Protein AF-A0A2V5SSE3-F1 (afdb_monomer)

Foldseek 3Di:
DVVVVVVVVVVVVVVVVVVVVVVVVVCCVVPVVVVVVVVVVVVVVVVVVVVVVVVVVVVVVVVVVVVCVVPWAAFPPPRATWDWDAACDDPRHRAIWTAGPPPPVDGGIGHD

pLDDT: mean 80.18, std 11.7, range [52.03, 93.06]

Nearest PDB structures (foldseek):
  7jl5-assembly1_A  TM=7.898E-01  e=6.459E-01  Homo sapiens
  6ogk-assembly1_A  TM=5.068E-01  e=4.527E+00  Homo sapiens

Sequence (112 aa):
MAIAQIDQFTQALTGTMVQVIVVCAILVAVVGLPLYWFRLKVEQALICAIRSARARRQTGKSAASANESVATPHCPDCSALMVKRVARHGSGAGSTFWGCSNYPKCRGTRSI

Secondary structure (DSSP, 8-state):
-HHHHHHHHHHHHHHHHHHHHHHHHHHIIIIIHHHHHHHHHHHHHHHHHHHHHHHHHHHHHHHHHHTTTTTPPBPTTT-PBEEEEE--SSTTTT-EEEEETTTTT---EEE-

Solvent-accessible surface area (backbone atoms only — not comparable to full-atom values): 6370 Å² total; per-residue (Å²): 118,72,68,63,59,52,52,56,50,51,53,56,52,50,51,54,51,50,51,52,51,50,50,52,51,47,49,42,58,69,49,45,48,54,53,51,52,51,54,55,53,54,55,53,52,51,54,52,51,53,52,54,53,50,54,53,49,50,54,56,54,45,56,64,55,58,73,49,60,86,80,49,58,60,26,90,83,75,62,44,57,36,41,84,39,65,37,84,64,71,100,53,47,75,40,62,27,32,33,32,66,58,54,87,85,38,82,45,68,43,84,109

Mean predicted aligned error: 15.56 Å

Radius of gyration: 36.4 Å; Cα contacts (8 Å, |Δi|>4): 78; chains: 1; bounding box: 77×24×91 Å

Structure (mmCIF, N/CA/C/O backbone):
data_AF-A0A2V5SSE3-F1
#
_entry.id   AF-A0A2V5SSE3-F1
#
loop_
_atom_site.group_PDB
_atom_site.id
_atom_site.type_symbol
_atom_site.label_atom_id
_atom_site.label_alt_id
_atom_site.label_comp_id
_atom_site.label_asym_id
_atom_site.label_entity_id
_atom_site.label_seq_id
_atom_site.pdbx_PDB_ins_code
_atom_site.Cartn_x
_atom_site.Cartn_y
_atom_site.Cartn_z
_atom_site.occupancy
_atom_site.B_iso_or_equiv
_atom_site.auth_seq_id
_atom_site.auth_comp_id
_atom_site.auth_asym_id
_atom_site.auth_atom_id
_atom_site.pdbx_PDB_model_num
ATOM 1 N N . MET A 1 1 ? -38.185 -2.720 60.749 1.00 61.19 1 MET A N 1
ATOM 2 C CA . MET A 1 1 ? -38.611 -1.524 59.983 1.00 61.19 1 MET A CA 1
ATOM 3 C C . MET A 1 1 ? -37.459 -0.873 59.213 1.00 61.19 1 MET A C 1
ATOM 5 O O 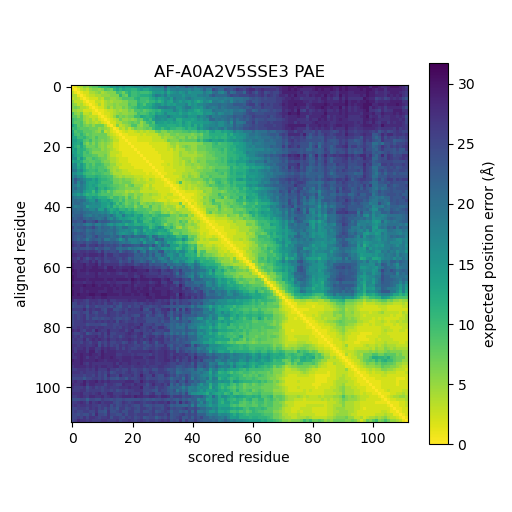. MET A 1 1 ? -37.650 -0.604 58.041 1.00 61.19 1 MET A O 1
ATOM 9 N N . ALA A 1 2 ? -36.256 -0.704 59.784 1.00 67.31 2 ALA A N 1
ATOM 10 C CA . ALA A 1 2 ? -35.114 -0.100 59.071 1.00 67.31 2 ALA A CA 1
ATOM 11 C C . ALA A 1 2 ? -34.637 -0.871 57.815 1.00 67.31 2 ALA A C 1
ATOM 13 O O . ALA A 1 2 ? -34.217 -0.263 56.838 1.00 67.31 2 ALA A O 1
ATOM 14 N N . ILE A 1 3 ? -34.749 -2.204 57.816 1.00 67.62 3 ILE A N 1
ATOM 15 C CA . ILE A 1 3 ? -34.242 -3.074 56.737 1.00 67.62 3 ILE A CA 1
ATOM 16 C C . ILE A 1 3 ? -35.056 -2.917 55.436 1.00 67.62 3 ILE A C 1
ATOM 18 O O . ILE A 1 3 ? -34.492 -2.924 54.350 1.00 67.62 3 ILE A O 1
ATOM 22 N N . ALA A 1 4 ? -36.370 -2.687 55.545 1.00 68.31 4 ALA A N 1
ATOM 23 C CA . ALA A 1 4 ? -37.248 -2.462 54.391 1.00 68.31 4 ALA A CA 1
ATOM 24 C C . ALA A 1 4 ? -37.010 -1.092 53.729 1.00 68.31 4 ALA A C 1
ATOM 26 O O . ALA A 1 4 ? -37.157 -0.941 52.521 1.00 68.31 4 ALA A O 1
ATOM 27 N N . GLN A 1 5 ? -36.597 -0.095 54.518 1.00 66.31 5 GLN A N 1
ATOM 28 C CA . GLN A 1 5 ? -36.315 1.249 54.016 1.00 66.31 5 GLN A CA 1
ATOM 29 C C . GLN A 1 5 ? -35.007 1.302 53.210 1.00 66.31 5 GLN A C 1
ATOM 31 O O . GLN A 1 5 ? -34.900 2.088 52.273 1.00 66.31 5 GLN A O 1
ATOM 36 N N . ILE A 1 6 ? -34.035 0.446 53.546 1.00 68.81 6 ILE A N 1
ATOM 37 C CA . ILE A 1 6 ? -32.777 0.298 52.801 1.00 68.81 6 ILE A CA 1
ATOM 38 C C . ILE A 1 6 ? -33.037 -0.396 51.458 1.00 68.81 6 ILE A C 1
ATOM 40 O O . ILE A 1 6 ? -32.583 0.110 50.436 1.00 68.81 6 ILE A O 1
ATOM 44 N N . ASP A 1 7 ? -33.826 -1.480 51.451 1.00 65.62 7 ASP A N 1
ATOM 45 C CA . ASP A 1 7 ? -34.140 -2.257 50.241 1.00 65.62 7 ASP A CA 1
ATOM 46 C C . ASP A 1 7 ? -34.837 -1.407 49.160 1.00 65.62 7 ASP A C 1
ATOM 48 O O . ASP A 1 7 ? -34.439 -1.408 47.991 1.00 65.62 7 ASP A O 1
ATOM 52 N N . GLN A 1 8 ? -35.796 -0.570 49.573 1.00 70.88 8 GLN A N 1
ATOM 53 C CA . GLN A 1 8 ? -36.521 0.338 48.680 1.00 70.88 8 GLN A CA 1
ATOM 54 C C . GLN A 1 8 ? -35.629 1.451 48.101 1.00 70.88 8 GLN A C 1
ATOM 56 O O . GLN A 1 8 ? -35.812 1.870 46.955 1.00 70.88 8 GLN A O 1
ATOM 61 N N . PHE A 1 9 ? -34.620 1.899 48.853 1.00 64.38 9 PHE A N 1
ATOM 62 C CA . PHE A 1 9 ? -33.634 2.870 48.374 1.00 64.38 9 PHE A CA 1
ATOM 63 C C . PHE A 1 9 ? -32.667 2.236 47.361 1.00 64.38 9 PHE A C 1
ATOM 65 O O . PHE A 1 9 ? -32.361 2.839 46.330 1.00 64.38 9 PHE A O 1
ATOM 72 N N . THR A 1 10 ? -32.238 0.991 47.596 1.00 64.19 10 THR A N 1
ATOM 73 C CA . THR A 1 10 ? -31.416 0.227 46.645 1.00 64.19 10 THR A CA 1
ATOM 74 C C . THR A 1 10 ? -32.158 -0.106 45.354 1.00 64.19 10 THR A C 1
ATOM 76 O O . THR A 1 10 ? -31.559 -0.003 44.286 1.00 64.19 10 THR A O 1
ATOM 79 N N . GLN A 1 11 ? -33.451 -0.435 45.397 1.00 64.50 11 GLN A N 1
ATOM 80 C CA . GLN A 1 11 ? -34.254 -0.686 44.190 1.00 64.50 11 GLN A CA 1
ATOM 81 C C . GLN A 1 11 ? -34.445 0.581 43.334 1.00 64.50 11 GLN A C 1
ATOM 83 O O . GLN A 1 11 ? -34.368 0.518 42.108 1.00 64.50 11 GLN A O 1
ATOM 88 N N . ALA A 1 12 ? -34.603 1.754 43.957 1.00 68.75 12 ALA A N 1
ATOM 89 C CA . ALA A 1 12 ? -34.699 3.031 43.241 1.00 68.75 12 ALA A CA 1
ATOM 90 C C . ALA A 1 12 ? -33.360 3.466 42.602 1.00 68.75 12 ALA A C 1
ATOM 92 O O . ALA A 1 12 ? -33.321 3.931 41.458 1.00 68.75 12 ALA A O 1
ATOM 93 N N . LEU A 1 13 ? -32.245 3.274 43.317 1.00 65.94 13 LEU A N 1
ATOM 94 C CA . LEU A 1 13 ? -30.896 3.564 42.814 1.00 65.94 13 LEU A CA 1
ATOM 95 C C . LEU A 1 13 ? -30.479 2.595 41.699 1.00 65.94 13 LEU A C 1
ATOM 97 O O . LEU A 1 13 ? -29.933 3.017 40.684 1.00 65.94 13 LEU A O 1
ATOM 101 N N . THR A 1 14 ? -30.769 1.301 41.846 1.00 73.06 14 THR A N 1
ATOM 102 C CA . THR A 1 14 ? -30.458 0.302 40.811 1.00 73.06 14 THR A CA 1
ATOM 103 C C . THR A 1 14 ? -31.326 0.477 39.569 1.00 73.06 14 THR A C 1
ATOM 105 O O . THR A 1 14 ? -30.804 0.343 38.468 1.00 73.06 14 THR A O 1
ATOM 108 N N . GLY A 1 15 ? -32.597 0.870 39.698 1.00 78.56 15 GLY A N 1
ATOM 109 C CA . GLY A 1 15 ? -33.471 1.135 38.549 1.00 78.56 15 GLY A CA 1
ATOM 110 C C . GLY A 1 15 ? -32.951 2.244 37.628 1.00 78.56 15 GLY A C 1
ATOM 111 O O . GLY A 1 15 ? -32.842 2.049 36.417 1.00 78.56 15 GLY A O 1
ATOM 112 N N . THR A 1 16 ? -32.554 3.384 38.198 1.00 80.44 16 THR A N 1
ATOM 113 C CA . THR A 1 16 ? -32.012 4.516 37.423 1.00 80.44 16 THR A CA 1
ATOM 114 C C . THR A 1 16 ? -30.642 4.200 36.824 1.00 80.44 16 THR A C 1
ATOM 116 O O . THR A 1 16 ? -30.400 4.490 35.652 1.00 80.44 16 THR A O 1
ATOM 119 N N . MET A 1 17 ? -29.768 3.528 37.578 1.00 85.69 17 MET A N 1
ATOM 120 C CA . MET A 1 17 ? -28.452 3.103 37.089 1.00 85.69 17 MET A CA 1
ATOM 121 C C . MET A 1 17 ? -28.568 2.082 35.953 1.00 85.69 17 MET A C 1
ATOM 123 O O . MET A 1 17 ? -27.874 2.204 34.945 1.00 85.69 17 MET A O 1
ATOM 127 N N . VAL A 1 18 ? -29.485 1.116 36.062 1.00 86.94 18 VAL A N 1
ATOM 128 C CA . VAL A 1 18 ? -29.756 0.140 34.998 1.00 86.94 18 VAL A CA 1
ATOM 129 C C . VAL A 1 18 ? -30.297 0.840 33.754 1.00 86.94 18 VAL A C 1
ATOM 131 O O . VAL A 1 18 ? -29.822 0.559 32.656 1.00 86.94 18 VAL A O 1
ATOM 134 N N . GLN A 1 19 ? -31.214 1.801 33.896 1.00 85.50 19 GLN A N 1
ATOM 135 C CA . GLN A 1 19 ? -31.708 2.575 32.753 1.00 85.50 19 GLN A CA 1
ATOM 136 C C . GLN A 1 19 ? -30.596 3.370 32.060 1.00 85.50 19 GLN A C 1
ATOM 138 O O . GLN A 1 19 ? -30.505 3.332 30.836 1.00 85.50 19 GLN A O 1
ATOM 143 N N . VAL A 1 20 ? -29.715 4.038 32.809 1.00 89.88 20 VAL A N 1
ATOM 144 C CA . VAL A 1 20 ? -28.582 4.784 32.233 1.00 89.88 20 VAL A CA 1
ATOM 145 C C . VAL A 1 20 ? -27.617 3.848 31.502 1.00 89.88 20 VAL A C 1
ATOM 147 O O . VAL A 1 20 ? -27.200 4.154 30.387 1.00 89.88 20 VAL A O 1
ATOM 150 N N . ILE A 1 21 ? -27.300 2.685 32.079 1.00 89.56 21 ILE A N 1
ATOM 151 C CA . ILE A 1 21 ? -26.427 1.685 31.444 1.00 89.56 21 ILE A CA 1
ATOM 152 C C . ILE A 1 21 ? -27.060 1.153 30.156 1.00 89.56 21 ILE A C 1
ATOM 154 O O . ILE A 1 21 ? -26.381 1.073 29.134 1.00 89.56 21 ILE A O 1
ATOM 158 N N . VAL A 1 22 ? -28.356 0.829 30.178 1.00 92.06 22 VAL A N 1
ATOM 159 C CA . VAL A 1 22 ? -29.087 0.334 29.004 1.00 92.06 22 VAL A CA 1
ATOM 160 C C . VAL A 1 22 ? -29.143 1.400 27.910 1.00 92.06 22 VAL A C 1
ATOM 162 O O . VAL A 1 22 ? -28.852 1.095 26.757 1.00 92.06 22 VAL A O 1
ATOM 165 N N . VAL A 1 23 ? -29.432 2.659 28.249 1.00 92.88 23 VAL A N 1
ATOM 166 C CA . VAL A 1 23 ? -29.441 3.769 27.282 1.00 92.88 23 VAL A CA 1
ATOM 167 C C . VAL A 1 23 ? -28.047 3.998 26.698 1.00 92.88 23 VAL A C 1
ATOM 169 O O . VAL A 1 23 ? -27.913 4.090 25.480 1.00 92.88 23 VAL A O 1
ATOM 172 N N . CYS A 1 24 ? -26.996 4.015 27.519 1.00 89.62 24 CYS A N 1
ATOM 173 C CA . CYS A 1 24 ? -25.619 4.117 27.037 1.00 89.62 24 CYS A CA 1
ATOM 174 C C . CYS A 1 24 ? -25.238 2.938 26.130 1.00 89.62 24 CYS A C 1
ATOM 176 O O . CYS A 1 24 ? -24.650 3.154 25.072 1.00 89.62 24 CYS A O 1
ATOM 178 N N . ALA A 1 25 ? -25.606 1.706 26.487 1.00 91.31 25 ALA A N 1
ATOM 179 C CA . ALA A 1 25 ? -25.353 0.526 25.664 1.00 91.31 25 ALA A CA 1
ATOM 180 C C . ALA A 1 25 ? -26.085 0.605 24.315 1.00 91.31 25 ALA A C 1
ATOM 182 O O . ALA A 1 25 ? -25.488 0.313 23.280 1.00 91.31 25 ALA A O 1
ATOM 183 N N . ILE A 1 26 ? -27.340 1.069 24.306 1.00 92.81 26 ILE A N 1
ATOM 184 C CA . ILE A 1 26 ? -28.115 1.295 23.079 1.00 92.81 26 ILE A CA 1
ATOM 185 C C . ILE A 1 26 ? -27.469 2.394 22.231 1.00 92.81 26 ILE A C 1
ATOM 187 O O . ILE A 1 26 ? -27.307 2.209 21.030 1.00 92.81 26 ILE A O 1
ATOM 191 N N . LEU A 1 27 ? -27.037 3.510 22.823 1.00 91.62 27 LEU A N 1
ATOM 192 C CA . LEU A 1 27 ? -26.363 4.588 22.092 1.00 91.62 27 LEU A CA 1
ATOM 193 C C . LEU A 1 27 ? -25.037 4.119 21.479 1.00 91.62 27 LEU A C 1
ATOM 195 O O . LEU A 1 27 ? -24.757 4.401 20.314 1.00 91.62 27 LEU A O 1
ATOM 199 N N . VAL A 1 28 ? -24.241 3.343 22.215 1.00 91.44 28 VAL A N 1
ATOM 200 C CA . VAL A 1 28 ? -23.001 2.752 21.691 1.00 91.44 28 VAL A CA 1
ATOM 201 C C . VAL A 1 28 ? -23.306 1.739 20.584 1.00 91.44 28 VAL A C 1
ATOM 203 O O . VAL A 1 28 ? -22.609 1.725 19.572 1.00 91.44 28 VAL A O 1
ATOM 206 N N . ALA A 1 29 ? -24.366 0.939 20.714 1.00 90.38 29 ALA A N 1
ATOM 207 C CA . ALA A 1 29 ? -24.746 -0.049 19.709 1.00 90.38 29 ALA A CA 1
ATOM 208 C C . ALA A 1 29 ? -25.336 0.561 18.430 1.00 90.38 29 ALA A C 1
ATOM 210 O O . ALA A 1 29 ? -25.032 0.102 17.333 1.00 90.38 29 ALA A O 1
ATOM 211 N N . VAL A 1 30 ? -26.158 1.601 18.556 1.00 93.06 30 VAL A N 1
ATOM 212 C CA . VAL A 1 30 ? -26.883 2.219 17.435 1.00 93.06 30 VAL A CA 1
ATOM 213 C C . VAL A 1 30 ? -26.059 3.310 16.759 1.00 93.06 30 VAL A C 1
ATOM 215 O O . VAL A 1 30 ? -26.200 3.526 15.561 1.00 93.06 30 VAL A O 1
ATOM 218 N N . VAL A 1 31 ? -25.183 3.996 17.494 1.00 90.75 31 VAL A N 1
ATOM 219 C CA . VAL A 1 31 ? -24.380 5.103 16.954 1.00 90.75 31 VAL A CA 1
ATOM 220 C C . VAL A 1 31 ? -22.906 4.717 16.876 1.00 90.75 31 VAL A C 1
ATOM 222 O O . VAL A 1 31 ? -22.279 4.872 15.829 1.00 90.75 31 VAL A O 1
ATOM 225 N N . GLY A 1 32 ? -22.352 4.150 17.948 1.00 86.88 32 GLY A N 1
ATOM 226 C CA . GLY A 1 32 ? -20.935 3.785 18.029 1.00 86.88 32 GLY A CA 1
ATOM 227 C C . GLY A 1 32 ? -20.531 2.670 17.061 1.00 86.88 32 GLY A C 1
ATOM 228 O O . GLY A 1 32 ? -19.598 2.860 16.281 1.00 86.88 32 GLY A O 1
ATOM 229 N N . LEU A 1 33 ? -21.239 1.532 17.060 1.00 87.81 33 LEU A N 1
ATOM 230 C CA . LEU A 1 33 ? -20.932 0.418 16.153 1.00 87.81 33 LEU A CA 1
ATOM 231 C C . LEU A 1 33 ? -21.053 0.824 14.673 1.00 87.81 33 LEU A C 1
ATOM 233 O O . LEU A 1 33 ? -20.113 0.540 13.931 1.00 87.81 33 LEU A O 1
ATOM 237 N N . PRO A 1 34 ? -22.108 1.529 14.219 1.00 86.44 34 PRO A N 1
ATOM 238 C CA . PRO A 1 34 ? -22.202 1.972 12.828 1.00 86.44 34 PRO A CA 1
ATOM 239 C C . PRO A 1 34 ? -21.134 2.990 12.433 1.00 86.44 34 PRO A C 1
ATOM 241 O O . PRO A 1 34 ? -20.553 2.857 11.357 1.00 86.44 34 PRO A O 1
ATOM 244 N N . LEU A 1 35 ? -20.812 3.965 13.293 1.00 86.38 35 LEU A N 1
ATOM 245 C CA . LEU A 1 35 ? -19.737 4.927 13.019 1.00 86.38 35 LEU A CA 1
ATOM 246 C C . LEU A 1 35 ? -18.361 4.249 12.967 1.00 86.38 35 LEU A C 1
ATOM 248 O O . LEU A 1 35 ? -17.548 4.577 12.100 1.00 86.38 35 LEU A O 1
ATOM 252 N N . TYR A 1 36 ? -18.109 3.281 13.850 1.00 86.75 36 TYR A N 1
ATOM 253 C CA . TYR A 1 36 ? -16.879 2.492 13.849 1.00 86.75 36 TYR A CA 1
ATOM 254 C C . TYR A 1 36 ? -16.772 1.621 12.593 1.00 86.75 36 TYR A C 1
ATOM 256 O O . TYR A 1 36 ? -15.744 1.618 11.916 1.00 86.75 36 TYR A O 1
ATOM 264 N N . TRP A 1 37 ? -17.859 0.944 12.222 1.00 83.25 37 TRP A N 1
ATOM 265 C CA . TRP A 1 37 ? -17.919 0.125 11.015 1.00 83.25 37 TRP A CA 1
ATOM 266 C C . TRP A 1 37 ? -17.732 0.969 9.749 1.00 83.25 37 TRP A C 1
ATOM 268 O O . TRP A 1 37 ? -17.010 0.573 8.832 1.00 83.25 37 TRP A O 1
ATOM 278 N N . PHE A 1 38 ? -18.315 2.171 9.715 1.00 79.19 38 PHE A N 1
ATOM 279 C CA . PHE A 1 38 ? -18.142 3.124 8.623 1.00 79.19 38 PHE A CA 1
ATOM 280 C C . PHE A 1 38 ? -16.694 3.621 8.521 1.00 79.19 38 PHE A C 1
ATOM 282 O O . PHE A 1 38 ? -16.125 3.638 7.428 1.00 79.19 38 PHE A O 1
ATOM 289 N N . ARG A 1 39 ? -16.052 3.944 9.652 1.00 82.75 39 ARG A N 1
ATOM 290 C CA . ARG A 1 39 ? -14.618 4.274 9.706 1.00 82.75 39 ARG A CA 1
ATOM 291 C C . ARG A 1 39 ? -13.750 3.139 9.163 1.00 82.75 39 ARG A C 1
ATOM 293 O O . ARG A 1 39 ? -12.892 3.396 8.322 1.00 82.75 39 ARG A O 1
ATOM 300 N N . LEU A 1 40 ? -14.036 1.896 9.549 1.00 77.06 40 LEU A N 1
ATOM 301 C CA . LEU A 1 40 ? -13.310 0.715 9.074 1.00 77.06 40 LEU A CA 1
ATOM 302 C C . LEU A 1 40 ? -13.481 0.494 7.556 1.00 77.06 40 LEU A C 1
ATOM 304 O O . LEU A 1 40 ? -12.525 0.162 6.853 1.00 77.06 40 LEU A O 1
ATOM 308 N N . LYS A 1 41 ? -14.686 0.729 7.018 1.00 79.31 41 LYS A N 1
ATOM 309 C CA . LYS A 1 41 ? -14.984 0.624 5.577 1.00 79.31 41 LYS A CA 1
ATOM 310 C C . LYS A 1 41 ? -14.217 1.664 4.747 1.00 79.31 41 LYS A C 1
ATOM 312 O O . LYS A 1 41 ? -13.748 1.350 3.651 1.00 79.31 41 LYS A O 1
ATOM 317 N N . VAL A 1 42 ? -14.065 2.885 5.268 1.00 81.44 42 VAL A N 1
ATOM 318 C CA . VAL A 1 42 ? -13.308 3.972 4.619 1.00 81.44 42 VAL A CA 1
ATOM 319 C C . VAL A 1 42 ? -11.817 3.627 4.511 1.00 81.44 42 VAL A C 1
ATOM 321 O O . VAL A 1 42 ? -11.222 3.825 3.450 1.00 81.44 42 VAL A O 1
ATOM 324 N N . GLU A 1 43 ? -11.213 3.042 5.549 1.00 79.38 43 GLU A N 1
ATOM 325 C CA . GLU A 1 43 ? -9.808 2.603 5.501 1.00 79.38 43 GLU A CA 1
ATOM 326 C C . GLU A 1 43 ? -9.578 1.468 4.489 1.00 79.38 43 GLU A C 1
ATOM 328 O O . GLU A 1 43 ? -8.592 1.472 3.745 1.00 79.38 43 GLU A O 1
ATOM 333 N N . GLN A 1 44 ? -10.520 0.524 4.383 1.00 75.12 44 GLN A N 1
ATOM 334 C CA . GLN A 1 44 ? -10.448 -0.555 3.391 1.00 75.12 44 GLN A CA 1
ATOM 335 C C . GLN A 1 44 ? -10.480 -0.027 1.947 1.00 75.12 44 GLN A C 1
ATOM 337 O O . GLN A 1 44 ? -9.752 -0.535 1.087 1.00 75.12 44 GLN A O 1
ATOM 342 N N . ALA A 1 45 ? -11.262 1.024 1.673 1.00 78.38 45 ALA A N 1
ATOM 343 C CA . ALA A 1 45 ? -11.304 1.658 0.356 1.00 78.38 45 ALA A CA 1
ATOM 344 C C . ALA A 1 45 ? -9.945 2.273 -0.035 1.00 78.38 45 ALA A C 1
ATOM 346 O O . ALA A 1 45 ? -9.512 2.132 -1.183 1.00 78.38 45 ALA A O 1
ATOM 347 N N . LEU A 1 46 ? -9.226 2.874 0.922 1.00 80.38 46 LEU A N 1
ATOM 348 C CA . LEU A 1 46 ? -7.890 3.434 0.697 1.00 80.38 46 LEU A CA 1
ATOM 349 C C . LEU A 1 46 ? -6.871 2.344 0.320 1.00 80.38 46 LEU A C 1
ATOM 351 O O . LEU A 1 46 ? -6.085 2.526 -0.613 1.00 80.38 46 LEU A O 1
ATOM 355 N N . ILE A 1 47 ? -6.912 1.182 0.981 1.00 78.62 47 ILE A N 1
ATOM 356 C CA . ILE A 1 47 ? -6.022 0.051 0.670 1.00 78.62 47 ILE A CA 1
ATOM 357 C C . ILE A 1 47 ? -6.261 -0.458 -0.762 1.00 78.62 47 ILE A C 1
ATOM 359 O O . ILE A 1 47 ? -5.302 -0.688 -1.507 1.00 78.62 47 ILE A O 1
ATOM 363 N N . CYS A 1 48 ? -7.521 -0.594 -1.185 1.00 77.25 48 CYS A N 1
ATOM 364 C CA . CYS A 1 48 ? -7.869 -0.985 -2.556 1.00 77.25 48 CYS A CA 1
ATOM 365 C C . CYS A 1 48 ? -7.451 0.073 -3.595 1.00 77.25 48 CYS A C 1
ATOM 367 O O . CYS A 1 48 ? -6.927 -0.275 -4.661 1.00 77.25 48 CYS A O 1
ATOM 369 N N . ALA A 1 49 ? -7.600 1.362 -3.279 1.00 79.31 49 ALA A N 1
ATOM 370 C CA . ALA A 1 49 ? -7.155 2.457 -4.140 1.00 79.31 49 ALA A CA 1
ATOM 371 C C . ALA A 1 49 ? -5.625 2.457 -4.324 1.00 79.31 49 ALA A C 1
ATOM 373 O O . ALA A 1 49 ? -5.133 2.536 -5.449 1.00 79.31 49 ALA A O 1
ATOM 374 N N . ILE A 1 50 ? -4.855 2.269 -3.247 1.00 82.69 50 ILE A N 1
ATOM 375 C CA . ILE A 1 50 ? -3.386 2.206 -3.316 1.00 82.69 50 ILE A CA 1
ATOM 376 C C . ILE A 1 50 ? -2.920 0.969 -4.101 1.00 82.69 50 ILE A C 1
ATOM 378 O O . ILE A 1 50 ? -2.024 1.078 -4.945 1.00 82.69 50 ILE A O 1
ATOM 382 N N . ARG A 1 51 ? -3.519 -0.208 -3.865 1.00 84.94 51 ARG A N 1
ATOM 383 C CA . ARG A 1 51 ? -3.171 -1.447 -4.589 1.00 84.94 51 ARG A CA 1
ATOM 384 C C . ARG A 1 51 ? -3.472 -1.337 -6.085 1.00 84.94 51 ARG A C 1
ATOM 386 O O . ARG A 1 51 ? -2.610 -1.670 -6.896 1.00 84.94 51 ARG A O 1
ATOM 393 N N . SER A 1 52 ? -4.636 -0.802 -6.457 1.00 80.88 52 SER A N 1
ATOM 394 C CA . SER A 1 52 ? -5.006 -0.597 -7.867 1.00 80.88 52 SER A CA 1
ATOM 395 C C . SER A 1 52 ? -4.157 0.481 -8.556 1.00 80.88 52 SER A C 1
ATOM 397 O O . SER A 1 52 ? -3.814 0.340 -9.733 1.00 80.88 52 SER A O 1
ATOM 399 N N . ALA A 1 53 ? -3.740 1.526 -7.834 1.00 79.81 53 ALA A N 1
ATOM 400 C CA . ALA A 1 53 ? -2.795 2.519 -8.342 1.00 79.81 53 ALA A CA 1
ATOM 401 C C . ALA A 1 53 ? -1.392 1.925 -8.578 1.00 79.81 53 ALA A C 1
ATOM 403 O O . ALA A 1 53 ? -0.768 2.211 -9.602 1.00 79.81 53 ALA A O 1
ATOM 404 N N . ARG A 1 54 ? -0.892 1.062 -7.676 1.00 80.31 54 ARG A N 1
ATOM 405 C CA . ARG A 1 54 ? 0.389 0.352 -7.866 1.00 80.31 54 ARG A CA 1
ATOM 406 C C . ARG A 1 54 ? 0.338 -0.632 -9.034 1.00 80.31 54 ARG A C 1
ATOM 408 O O . ARG A 1 54 ? 1.267 -0.629 -9.837 1.00 80.31 54 ARG A O 1
ATOM 415 N N . ALA A 1 55 ? -0.743 -1.402 -9.169 1.00 72.06 55 ALA A N 1
ATOM 416 C CA . ALA A 1 55 ? -0.929 -2.328 -10.286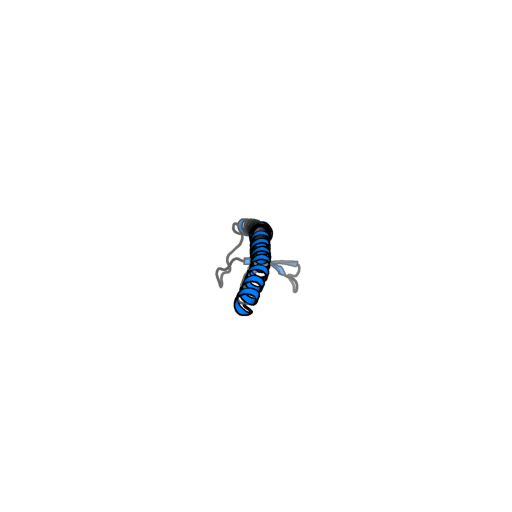 1.00 72.06 55 ALA A CA 1
ATOM 417 C C . ALA A 1 55 ? -0.880 -1.597 -11.641 1.00 72.06 55 ALA A C 1
ATOM 419 O O . ALA A 1 55 ? -0.118 -1.989 -12.522 1.00 72.06 55 ALA A O 1
ATOM 420 N N . ARG A 1 56 ? -1.581 -0.457 -11.768 1.00 71.06 56 ARG A N 1
ATOM 421 C CA . ARG A 1 56 ? -1.520 0.387 -12.978 1.00 71.06 56 ARG A CA 1
ATOM 422 C C . ARG A 1 56 ? -0.122 0.937 -13.273 1.00 71.06 56 ARG A C 1
ATOM 424 O O . ARG A 1 56 ? 0.278 1.014 -14.432 1.00 71.06 56 ARG A O 1
ATOM 431 N N . ARG A 1 57 ? 0.654 1.306 -12.248 1.00 68.81 57 ARG A N 1
ATOM 432 C CA . ARG A 1 57 ? 2.052 1.734 -12.447 1.00 68.81 57 ARG A CA 1
ATOM 433 C C . ARG A 1 57 ? 2.941 0.590 -12.928 1.00 68.81 57 ARG A C 1
ATOM 435 O O . ARG A 1 57 ? 3.813 0.818 -13.760 1.00 68.81 57 ARG A O 1
ATOM 442 N N . GLN A 1 58 ? 2.731 -0.624 -12.428 1.00 67.19 58 GLN A N 1
ATOM 443 C CA . GLN A 1 58 ? 3.513 -1.791 -12.840 1.00 67.19 58 GLN A CA 1
ATOM 444 C C . GLN A 1 58 ? 3.212 -2.212 -14.279 1.00 67.19 58 GLN A C 1
ATOM 446 O O . GLN A 1 58 ? 4.150 -2.516 -15.014 1.00 67.19 58 GLN A O 1
ATOM 451 N N . THR A 1 59 ? 1.954 -2.153 -14.722 1.00 60.25 59 THR A N 1
ATOM 452 C CA . THR A 1 59 ? 1.613 -2.408 -16.131 1.00 60.25 59 THR A CA 1
ATOM 453 C C . THR A 1 59 ? 2.188 -1.330 -17.054 1.00 60.25 59 THR A C 1
ATOM 455 O O . THR A 1 59 ? 2.732 -1.665 -18.101 1.00 60.25 59 THR A O 1
ATOM 458 N N . GLY A 1 60 ? 2.196 -0.056 -16.638 1.00 59.66 60 GLY A N 1
ATOM 459 C CA . GLY A 1 60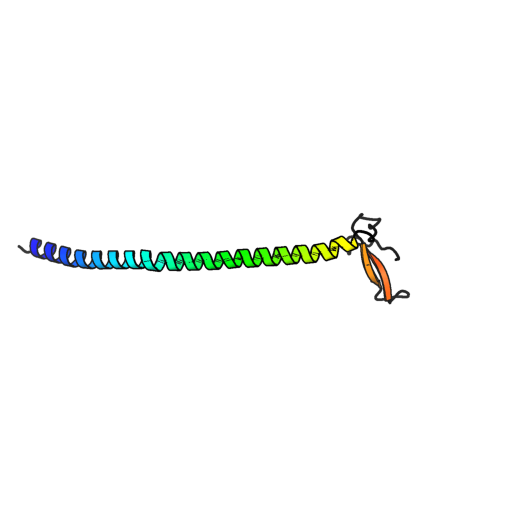 ? 2.853 1.027 -17.388 1.00 59.66 60 GLY A CA 1
ATOM 460 C C . GLY A 1 60 ? 4.383 0.897 -17.462 1.00 59.66 60 GLY A C 1
ATOM 461 O O . GLY A 1 60 ? 4.980 1.133 -18.509 1.00 59.66 60 GLY A O 1
ATOM 462 N N . LYS A 1 61 ? 5.033 0.456 -16.376 1.00 57.25 61 LYS A N 1
ATOM 463 C CA . LYS A 1 61 ? 6.482 0.186 -16.343 1.00 57.25 61 LYS A CA 1
ATOM 464 C C . LYS A 1 61 ? 6.856 -1.053 -17.167 1.00 57.25 61 LYS A C 1
ATOM 466 O O . LYS A 1 61 ? 7.905 -1.061 -17.805 1.00 57.25 61 LYS A O 1
ATOM 471 N N . SER A 1 62 ? 6.000 -2.074 -17.175 1.00 56.22 62 SER A N 1
ATOM 472 C CA . SER A 1 62 ? 6.239 -3.323 -17.910 1.00 56.22 62 SER A CA 1
ATOM 473 C C . SER A 1 62 ? 5.989 -3.171 -19.410 1.00 56.22 62 SER A C 1
ATOM 475 O O . SER A 1 62 ? 6.744 -3.733 -20.191 1.00 56.22 62 SER A O 1
ATOM 477 N N . ALA A 1 63 ? 5.020 -2.350 -19.834 1.00 54.97 63 ALA A N 1
ATOM 478 C CA . ALA A 1 63 ? 4.821 -2.032 -21.252 1.00 54.97 63 ALA A CA 1
ATOM 479 C C . ALA A 1 63 ? 6.024 -1.279 -21.856 1.00 54.97 63 ALA A C 1
ATOM 481 O O . ALA A 1 63 ? 6.425 -1.566 -22.981 1.00 54.97 63 ALA A O 1
ATOM 482 N N . ALA A 1 64 ? 6.661 -0.388 -21.085 1.00 53.22 64 ALA A N 1
ATOM 483 C CA . ALA A 1 64 ? 7.914 0.252 -21.493 1.00 53.22 64 ALA A CA 1
ATOM 484 C C . ALA A 1 64 ? 9.098 -0.736 -21.557 1.00 53.22 64 ALA A C 1
ATOM 486 O O . ALA A 1 64 ? 9.981 -0.567 -22.386 1.00 53.22 64 ALA A O 1
ATOM 487 N N . SER A 1 65 ? 9.106 -1.785 -20.726 1.00 55.41 65 SER A N 1
ATOM 488 C CA . SER A 1 65 ? 10.170 -2.801 -20.718 1.00 55.41 65 SER A CA 1
ATOM 489 C C . SER A 1 65 ? 9.971 -3.918 -21.751 1.00 55.41 65 SER A C 1
ATOM 491 O O . SER A 1 65 ? 10.948 -4.532 -22.170 1.00 55.41 65 SER A O 1
ATOM 493 N N . ALA A 1 66 ? 8.732 -4.208 -22.160 1.00 54.25 66 ALA A N 1
ATOM 494 C CA . ALA A 1 66 ? 8.429 -5.294 -23.093 1.00 54.25 66 ALA A CA 1
ATOM 495 C C . ALA A 1 66 ? 8.785 -4.936 -24.544 1.00 54.25 66 ALA A C 1
ATOM 497 O O . ALA A 1 66 ? 9.248 -5.799 -25.286 1.00 54.25 66 ALA A O 1
ATOM 498 N N . ASN A 1 67 ? 8.659 -3.663 -24.937 1.00 52.03 67 ASN A N 1
ATOM 499 C CA . ASN A 1 67 ? 8.987 -3.224 -26.299 1.00 52.03 67 ASN A CA 1
ATOM 500 C C . ASN A 1 67 ? 10.506 -3.098 -26.552 1.00 52.03 67 ASN A C 1
ATOM 502 O O . ASN A 1 67 ? 10.950 -2.994 -27.689 1.00 52.03 67 ASN A O 1
ATOM 506 N N . GLU A 1 68 ? 11.327 -3.150 -25.500 1.00 55.59 68 GLU A N 1
ATOM 507 C CA . GLU A 1 68 ? 12.789 -3.102 -25.616 1.00 55.59 68 GLU A CA 1
ATOM 508 C C . GLU A 1 68 ? 13.403 -4.501 -25.824 1.00 55.59 68 GLU A C 1
ATOM 510 O O . GLU A 1 68 ? 14.567 -4.627 -26.193 1.00 55.59 68 GLU A O 1
ATOM 515 N N . SER A 1 69 ? 12.620 -5.573 -25.659 1.00 56.88 69 SER A N 1
ATOM 516 C CA . SER A 1 69 ? 13.106 -6.960 -25.725 1.00 56.88 69 SER A CA 1
ATOM 517 C C . SER A 1 69 ? 13.353 -7.496 -27.143 1.00 56.88 69 SER A C 1
ATOM 519 O O . SER A 1 69 ? 14.118 -8.441 -27.300 1.00 56.88 69 SER A O 1
ATOM 521 N N . VAL A 1 70 ? 12.788 -6.879 -28.186 1.00 60.66 70 VAL A N 1
ATOM 522 C CA . VAL A 1 70 ? 12.907 -7.387 -29.571 1.00 60.66 70 VAL A CA 1
ATOM 523 C C . VAL A 1 70 ? 14.263 -7.040 -30.214 1.00 60.66 70 VAL A C 1
ATOM 525 O O . VAL A 1 70 ? 14.687 -7.706 -31.152 1.00 60.66 70 VAL A O 1
ATOM 528 N N . ALA A 1 71 ? 14.988 -6.043 -29.689 1.00 70.00 71 ALA A N 1
ATOM 529 C CA . ALA A 1 71 ? 16.275 -5.584 -30.238 1.00 70.00 71 ALA A CA 1
ATOM 530 C C . ALA A 1 71 ? 17.420 -5.515 -29.207 1.00 70.00 71 ALA A C 1
ATOM 532 O O . ALA A 1 71 ? 18.506 -5.026 -29.523 1.00 70.00 71 ALA A O 1
ATOM 533 N N . THR A 1 72 ? 17.195 -5.970 -27.972 1.00 82.75 72 THR A N 1
ATOM 534 C CA . THR A 1 72 ? 18.200 -5.885 -26.906 1.00 82.75 72 THR A CA 1
ATOM 535 C C . THR A 1 72 ? 19.031 -7.167 -26.838 1.00 82.75 72 THR A C 1
ATOM 537 O O . THR A 1 72 ? 18.480 -8.230 -26.553 1.00 82.75 72 THR A O 1
ATOM 540 N N . PRO A 1 73 ? 20.358 -7.103 -27.057 1.00 86.56 73 PRO A N 1
ATOM 541 C CA . PRO A 1 73 ? 21.217 -8.273 -26.956 1.00 86.56 73 PRO A CA 1
ATOM 542 C C . PRO A 1 73 ? 21.368 -8.740 -25.504 1.00 86.56 73 PRO A C 1
ATOM 544 O O . PRO A 1 73 ? 21.302 -7.957 -24.553 1.00 86.56 73 PRO A O 1
ATOM 547 N N . HIS A 1 74 ? 21.637 -10.033 -25.340 1.00 90.06 74 HIS A N 1
ATOM 548 C CA . HIS A 1 74 ? 22.033 -10.613 -24.061 1.00 90.06 74 HIS A CA 1
ATOM 549 C C . HIS A 1 74 ? 23.536 -10.440 -23.814 1.00 90.06 74 HIS A C 1
ATOM 551 O O . HIS A 1 74 ? 24.353 -10.480 -24.740 1.00 90.06 74 HIS A O 1
ATOM 557 N N . CYS A 1 75 ? 23.902 -10.268 -22.544 1.00 91.25 75 CYS A N 1
ATOM 558 C CA . CYS A 1 75 ? 25.292 -10.196 -22.111 1.00 91.25 75 CYS A CA 1
ATOM 559 C C . CYS A 1 75 ? 25.989 -11.561 -22.294 1.00 91.25 75 CYS A C 1
ATOM 561 O O . CYS A 1 75 ? 25.441 -12.564 -21.832 1.00 91.25 75 CYS A O 1
ATOM 563 N N . PRO A 1 76 ? 27.192 -11.628 -22.895 1.00 87.56 76 PRO A N 1
ATOM 564 C CA . PRO A 1 76 ? 27.912 -12.891 -23.083 1.00 87.56 76 PRO A CA 1
ATOM 565 C C . PRO A 1 76 ? 28.375 -13.533 -21.765 1.00 87.56 76 PRO A C 1
ATOM 567 O O . PRO A 1 76 ? 28.488 -14.750 -21.703 1.00 87.56 76 PRO A O 1
ATOM 570 N N . ASP A 1 7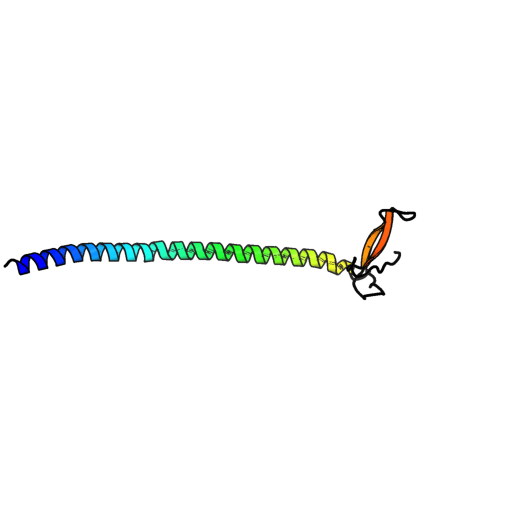7 ? 28.591 -12.741 -20.710 1.00 89.75 77 ASP A N 1
ATOM 571 C CA . ASP A 1 77 ? 29.189 -13.242 -19.463 1.00 89.75 77 ASP A CA 1
ATOM 572 C C . ASP A 1 77 ? 28.159 -13.791 -18.468 1.00 89.75 77 ASP A C 1
ATOM 574 O O . ASP A 1 77 ? 28.464 -14.652 -17.651 1.00 89.75 77 ASP A O 1
ATOM 578 N N . CYS A 1 78 ? 26.935 -13.253 -18.477 1.00 89.81 78 CYS A N 1
ATOM 579 C CA . CYS A 1 78 ? 25.910 -13.606 -17.486 1.00 89.81 78 CYS A CA 1
ATOM 580 C C . CYS A 1 78 ? 24.511 -13.806 -18.069 1.00 89.81 78 CYS A C 1
ATOM 582 O O . CYS A 1 78 ? 23.567 -13.989 -17.303 1.00 89.81 78 CYS A O 1
ATOM 584 N N . SER A 1 79 ? 24.341 -13.732 -19.394 1.00 88.88 79 SER A N 1
ATOM 585 C CA . SER A 1 79 ? 23.059 -13.845 -20.116 1.00 88.88 79 SER A CA 1
ATOM 586 C C . SER A 1 79 ? 21.970 -12.821 -19.749 1.00 88.88 79 SER A C 1
ATOM 588 O O . SER A 1 79 ? 20.893 -12.813 -20.345 1.00 88.88 79 SER A O 1
ATOM 590 N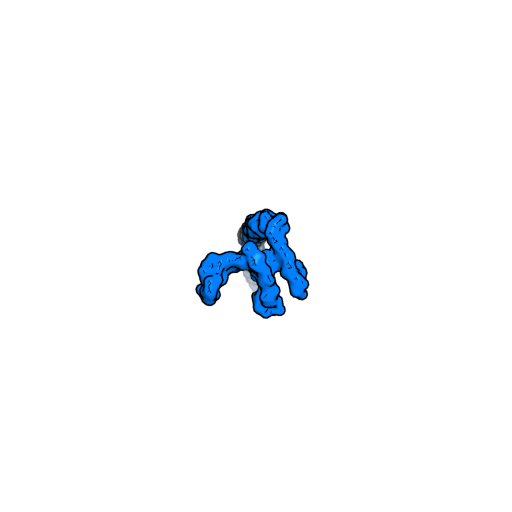 N . ALA A 1 80 ? 22.242 -11.902 -18.818 1.00 87.25 80 ALA A N 1
ATOM 591 C CA . ALA A 1 80 ? 21.315 -10.837 -18.458 1.00 87.25 80 ALA A CA 1
ATOM 592 C C . ALA A 1 80 ? 21.084 -9.871 -19.633 1.00 87.25 80 ALA A C 1
ATOM 594 O O . ALA A 1 80 ? 21.970 -9.666 -20.469 1.00 87.25 80 ALA A O 1
ATOM 595 N N . LEU A 1 81 ? 19.908 -9.239 -19.664 1.00 89.44 81 LEU A N 1
ATOM 596 C CA . LEU A 1 81 ? 19.572 -8.213 -20.654 1.00 89.44 81 LEU A CA 1
ATOM 597 C C . LEU A 1 81 ? 20.563 -7.044 -20.582 1.00 89.44 81 LEU A C 1
ATOM 599 O O . LEU A 1 81 ? 20.943 -6.600 -19.488 1.00 89.44 81 LEU A O 1
ATOM 603 N N . MET A 1 82 ? 20.986 -6.551 -21.743 1.00 90.69 82 MET A N 1
ATOM 604 C CA . MET A 1 82 ? 21.826 -5.359 -21.842 1.00 90.69 82 MET A CA 1
ATOM 605 C C . MET A 1 82 ? 20.976 -4.084 -21.889 1.00 90.69 82 MET A C 1
ATOM 607 O O . MET A 1 82 ? 19.793 -4.111 -22.190 1.00 90.69 82 MET A O 1
ATOM 611 N N . VAL A 1 83 ? 21.571 -2.944 -21.555 1.00 89.81 83 VAL A N 1
ATOM 612 C CA . VAL A 1 83 ? 20.913 -1.631 -21.572 1.00 89.81 83 VAL A CA 1
ATOM 613 C C . VAL A 1 83 ? 21.809 -0.660 -22.328 1.00 89.81 83 VAL A C 1
ATOM 615 O O . VAL A 1 83 ? 23.027 -0.674 -22.125 1.00 89.81 83 VAL A O 1
ATOM 618 N N . LYS A 1 84 ? 21.235 0.196 -23.179 1.00 90.19 84 LYS A N 1
ATOM 619 C CA . LYS A 1 84 ? 22.001 1.247 -23.862 1.00 90.19 84 LYS A CA 1
ATOM 620 C C . LYS A 1 84 ? 22.477 2.277 -22.844 1.00 90.19 84 LYS A C 1
ATOM 622 O O . LYS A 1 84 ? 21.685 2.866 -22.110 1.00 90.19 84 LYS A O 1
ATOM 627 N N . ARG A 1 85 ? 23.783 2.502 -22.792 1.00 88.94 85 ARG A N 1
ATOM 628 C CA . ARG A 1 85 ? 24.431 3.513 -21.957 1.00 88.94 85 ARG A CA 1
ATOM 629 C C . ARG A 1 85 ? 25.255 4.429 -22.846 1.00 88.94 85 ARG A C 1
ATOM 631 O O . ARG A 1 85 ? 25.743 4.007 -23.885 1.00 88.94 85 ARG A O 1
ATOM 638 N N . VAL A 1 86 ? 25.404 5.681 -22.432 1.00 91.06 86 VAL A N 1
ATOM 639 C CA . VAL A 1 86 ? 26.255 6.658 -23.120 1.00 91.06 86 VAL A CA 1
ATOM 640 C C . VAL A 1 86 ? 27.584 6.742 -22.379 1.00 91.06 86 VAL A C 1
ATOM 642 O O . VAL A 1 86 ? 27.604 6.897 -21.153 1.00 91.06 86 VAL A O 1
ATOM 645 N N . ALA A 1 87 ? 28.694 6.628 -23.104 1.00 90.50 87 ALA A N 1
ATOM 646 C CA . ALA A 1 87 ? 30.025 6.806 -22.545 1.00 90.50 87 ALA A CA 1
ATOM 647 C C . ALA A 1 87 ? 30.212 8.268 -22.120 1.00 90.50 87 ALA A C 1
ATOM 649 O O . ALA A 1 87 ? 30.036 9.188 -22.914 1.00 90.50 87 ALA A O 1
ATOM 650 N N . ARG A 1 88 ? 30.545 8.489 -20.843 1.00 87.25 88 ARG A N 1
ATOM 651 C CA . ARG A 1 88 ? 30.697 9.842 -20.276 1.00 87.25 88 ARG A CA 1
ATOM 652 C C . ARG A 1 88 ? 32.109 10.414 -20.412 1.00 87.25 88 ARG A C 1
ATOM 654 O O . ARG A 1 88 ? 32.263 11.624 -20.354 1.00 87.25 88 ARG A O 1
ATOM 661 N N . HIS A 1 89 ? 33.124 9.564 -20.562 1.00 83.94 89 HIS A N 1
ATOM 662 C CA . HIS A 1 89 ? 34.535 9.961 -20.542 1.00 83.94 89 HIS A CA 1
ATOM 663 C C . HIS A 1 89 ? 35.353 9.115 -21.529 1.00 83.94 89 HIS A C 1
ATOM 665 O O . HIS A 1 89 ? 34.959 7.992 -21.849 1.00 83.94 89 HIS A O 1
ATOM 671 N N . GLY A 1 90 ? 36.507 9.636 -21.954 1.00 85.00 90 GLY A N 1
ATOM 672 C CA . GLY A 1 90 ?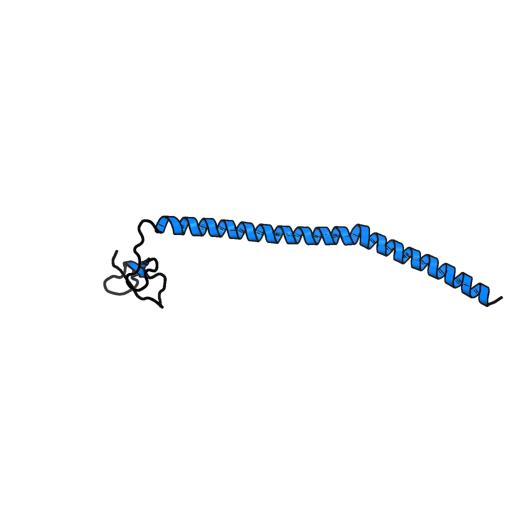 37.441 8.969 -22.867 1.00 85.00 90 GLY A CA 1
ATOM 673 C C . GLY A 1 90 ? 37.241 9.342 -24.339 1.00 85.00 90 GLY A C 1
ATOM 674 O O . GLY A 1 90 ? 36.420 10.193 -24.672 1.00 85.00 90 GLY A O 1
ATOM 675 N N . SER A 1 91 ? 37.990 8.680 -25.225 1.00 80.94 91 SER A N 1
ATOM 676 C CA . SER A 1 91 ? 37.972 8.908 -26.683 1.00 80.94 91 SER A CA 1
ATOM 677 C C . SER A 1 91 ? 36.615 8.639 -27.344 1.00 80.94 91 SER A C 1
ATOM 679 O O . SER A 1 91 ? 36.354 9.142 -28.429 1.00 80.94 91 SER A O 1
ATOM 681 N N . GLY A 1 92 ? 35.746 7.874 -26.681 1.00 76.62 92 GLY A N 1
ATOM 682 C CA . GLY A 1 92 ? 34.378 7.591 -27.113 1.00 76.62 92 GLY A CA 1
ATOM 683 C C . GLY A 1 92 ? 33.298 8.369 -26.357 1.00 76.62 92 GLY A C 1
ATOM 684 O O . GLY A 1 92 ? 32.156 7.915 -26.343 1.00 76.62 92 GLY A O 1
ATOM 685 N N . ALA A 1 93 ? 33.610 9.477 -25.675 1.00 84.56 93 ALA A N 1
ATOM 686 C CA . ALA A 1 93 ? 32.603 10.257 -24.951 1.00 84.56 93 ALA A CA 1
ATOM 687 C C . ALA A 1 93 ? 31.449 10.692 -25.882 1.00 84.56 93 ALA A C 1
ATOM 689 O O . ALA A 1 93 ? 31.675 11.226 -26.963 1.00 84.56 93 ALA A O 1
ATOM 690 N N . GLY A 1 94 ? 30.207 10.425 -25.473 1.00 86.81 94 GLY A N 1
ATOM 691 C CA . GLY A 1 94 ? 29.000 10.657 -26.275 1.00 86.81 94 GLY A CA 1
ATOM 692 C C . GLY A 1 94 ? 28.549 9.466 -27.129 1.00 86.81 94 GLY A C 1
ATOM 693 O O . GLY A 1 94 ? 27.396 9.439 -27.555 1.00 86.81 94 GLY A O 1
ATOM 694 N N . SER A 1 95 ? 29.388 8.444 -27.325 1.00 89.94 95 SER A N 1
ATOM 695 C CA . SER A 1 95 ? 28.968 7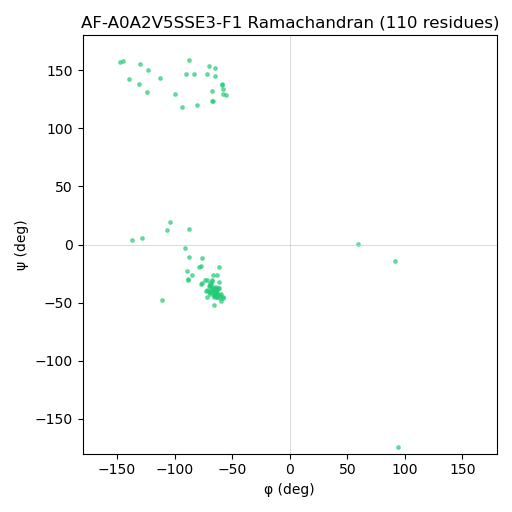.210 -28.001 1.00 89.94 95 SER A CA 1
ATOM 696 C C . SER A 1 95 ? 28.030 6.378 -27.122 1.00 89.94 95 SER A C 1
ATOM 698 O O . SER A 1 95 ? 28.138 6.368 -25.890 1.00 89.94 95 SER A O 1
ATOM 700 N N . THR A 1 96 ? 27.090 5.678 -27.756 1.00 90.75 96 THR A N 1
ATOM 701 C CA . THR A 1 96 ? 26.237 4.698 -27.076 1.00 90.75 96 THR A CA 1
ATOM 702 C C . THR A 1 96 ? 26.891 3.323 -27.124 1.00 90.75 96 THR A C 1
ATOM 704 O O . THR A 1 96 ? 27.597 2.988 -28.067 1.00 90.75 96 THR A O 1
ATOM 707 N N . PHE A 1 97 ? 26.689 2.525 -26.084 1.00 91.38 97 PHE A N 1
ATOM 708 C CA . PHE A 1 97 ? 27.135 1.141 -26.018 1.00 91.38 97 PHE A CA 1
ATOM 709 C C . PHE A 1 97 ? 26.145 0.323 -25.195 1.00 91.38 97 PHE A C 1
ATOM 711 O O . PHE A 1 97 ? 25.420 0.845 -24.345 1.00 91.38 97 PHE A O 1
ATOM 718 N N . TRP A 1 98 ? 26.120 -0.981 -25.419 1.00 92.12 98 TRP A N 1
ATOM 719 C CA . TRP A 1 98 ? 25.369 -1.910 -24.595 1.00 92.12 98 TRP A CA 1
ATOM 720 C C . TRP A 1 98 ? 26.164 -2.231 -23.332 1.00 92.12 98 TRP A C 1
ATOM 722 O O . TRP A 1 98 ? 27.265 -2.772 -23.405 1.00 92.12 98 TRP A O 1
ATOM 732 N N . GLY A 1 99 ? 25.609 -1.926 -22.162 1.00 92.06 99 GLY A N 1
ATOM 733 C CA . GLY A 1 99 ? 26.161 -2.321 -20.867 1.00 92.06 99 GLY A CA 1
ATOM 734 C C . GLY A 1 99 ? 25.255 -3.322 -20.160 1.00 92.06 99 GLY A C 1
ATOM 735 O O . GLY A 1 99 ? 24.033 -3.210 -20.229 1.00 92.06 99 GLY A O 1
ATOM 736 N N . CYS A 1 100 ? 25.831 -4.293 -19.454 1.00 93.00 100 CYS A N 1
ATOM 737 C CA . CYS A 1 100 ? 25.050 -5.254 -18.679 1.00 93.00 100 CYS A CA 1
ATOM 738 C C . CYS A 1 100 ? 24.163 -4.567 -17.615 1.00 93.00 100 CYS A C 1
ATOM 740 O O . CYS A 1 100 ? 24.601 -3.653 -16.906 1.00 93.00 100 CYS A O 1
ATOM 742 N N . SER A 1 101 ? 22.918 -5.033 -17.465 1.00 90.19 101 SER A N 1
ATOM 743 C CA . SER A 1 101 ? 21.989 -4.562 -16.423 1.00 90.19 101 SER A CA 1
ATOM 744 C C . SER A 1 101 ? 22.474 -4.854 -14.995 1.00 90.19 101 SER A C 1
ATOM 746 O O . SER A 1 101 ? 22.169 -4.088 -14.085 1.00 90.19 101 SER A O 1
ATOM 748 N N . ASN A 1 102 ? 23.302 -5.889 -14.809 1.00 91.50 102 ASN A N 1
ATOM 749 C CA . ASN A 1 102 ? 23.831 -6.328 -13.512 1.00 91.50 102 ASN A CA 1
ATOM 750 C C . ASN A 1 102 ? 25.137 -5.634 -13.071 1.00 91.50 102 ASN A C 1
ATOM 752 O O . ASN A 1 102 ? 25.789 -6.095 -12.132 1.00 91.50 102 ASN A O 1
ATOM 756 N N . TYR A 1 103 ? 25.561 -4.540 -13.708 1.00 88.44 103 TYR A N 1
ATOM 757 C CA . TYR A 1 103 ? 26.704 -3.756 -13.216 1.00 88.44 103 TYR A CA 1
ATOM 758 C C . TYR A 1 103 ? 26.448 -3.261 -11.772 1.00 88.44 103 TYR A C 1
ATOM 760 O O . TYR A 1 103 ? 25.362 -2.735 -11.523 1.00 88.44 103 TYR A O 1
ATOM 768 N N . PRO A 1 104 ? 27.394 -3.377 -10.810 1.00 87.88 104 PRO A N 1
ATOM 769 C CA . PRO A 1 104 ? 28.830 -3.668 -10.956 1.00 87.88 104 PRO A CA 1
ATOM 770 C C . PRO A 1 104 ? 29.217 -5.154 -10.903 1.00 87.88 104 PRO A C 1
ATOM 772 O O . PRO A 1 104 ? 30.396 -5.470 -11.054 1.00 87.88 104 PRO A O 1
ATOM 775 N N . LYS A 1 105 ? 28.257 -6.060 -10.679 1.00 91.81 105 LYS A N 1
ATOM 776 C CA . LYS A 1 105 ? 28.507 -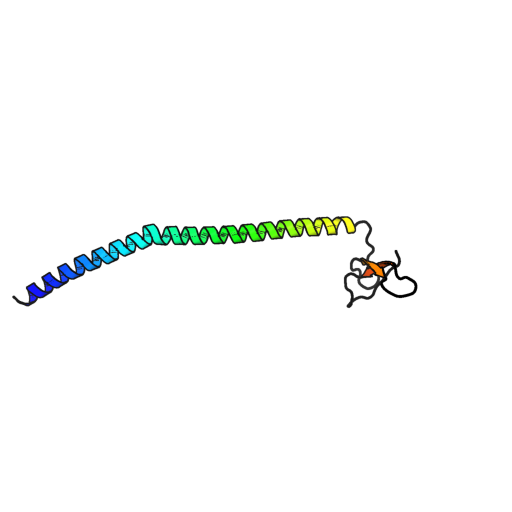7.505 -10.539 1.00 91.81 105 LYS A CA 1
ATOM 777 C C . LYS A 1 105 ? 28.934 -8.153 -11.855 1.00 91.81 105 LYS A C 1
ATOM 779 O O . LYS A 1 105 ? 29.735 -9.076 -11.850 1.00 91.81 105 LYS A O 1
ATOM 784 N N . CYS A 1 106 ? 28.419 -7.653 -12.976 1.00 92.69 106 CYS A N 1
ATOM 785 C CA . CYS A 1 106 ? 28.856 -8.026 -14.317 1.00 92.69 106 CYS A CA 1
ATOM 786 C C . CYS A 1 106 ? 29.272 -6.768 -15.087 1.00 92.69 106 CYS A C 1
ATOM 788 O O . CYS A 1 106 ? 28.547 -5.770 -15.097 1.00 92.69 106 CYS A O 1
ATOM 790 N N . ARG A 1 107 ? 30.449 -6.813 -15.720 1.00 92.00 107 ARG A N 1
ATOM 791 C CA . ARG A 1 107 ? 31.031 -5.700 -16.489 1.00 92.00 107 ARG A CA 1
ATOM 792 C C . ARG A 1 107 ? 30.971 -5.913 -18.003 1.00 92.00 107 ARG A C 1
ATOM 794 O O . ARG A 1 107 ? 31.605 -5.156 -18.726 1.00 92.00 107 ARG A O 1
ATOM 801 N N . GLY A 1 108 ? 30.204 -6.897 -18.470 1.00 91.44 108 GLY A N 1
ATOM 802 C CA . GLY A 1 108 ? 30.047 -7.168 -19.894 1.00 91.44 108 GLY A CA 1
ATOM 803 C C . GLY A 1 108 ? 29.510 -5.953 -20.649 1.00 91.44 108 GLY A C 1
ATOM 804 O O . GLY A 1 108 ? 28.503 -5.344 -20.257 1.00 91.44 108 GLY A O 1
ATOM 805 N N . THR A 1 109 ? 30.193 -5.602 -21.734 1.00 90.94 109 THR A N 1
ATOM 806 C CA . THR A 1 109 ? 29.833 -4.519 -22.648 1.00 90.94 109 THR A CA 1
ATOM 807 C C . THR A 1 109 ? 29.856 -5.015 -24.089 1.00 90.94 109 THR A C 1
ATOM 809 O O . THR A 1 109 ? 30.527 -5.990 -24.420 1.00 90.94 109 THR A O 1
ATOM 812 N N . ARG A 1 110 ? 29.090 -4.357 -24.957 1.00 88.19 110 ARG A N 1
ATOM 813 C CA . ARG A 1 110 ? 29.123 -4.554 -26.408 1.00 88.19 110 ARG A CA 1
ATOM 814 C C . ARG A 1 110 ? 28.996 -3.199 -27.084 1.00 88.19 110 ARG A C 1
ATOM 816 O O . ARG A 1 110 ? 28.255 -2.340 -26.604 1.00 88.19 110 ARG A O 1
ATOM 823 N N . SER A 1 111 ? 29.709 -3.002 -28.183 1.00 84.88 111 SER A N 1
ATOM 824 C C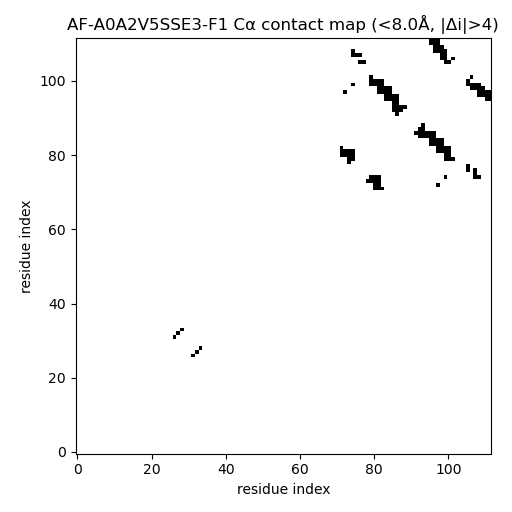A . SER A 1 111 ? 29.462 -1.863 -29.062 1.00 84.88 111 SER A CA 1
ATOM 825 C C . SER A 1 111 ? 28.072 -1.992 -29.684 1.00 84.88 111 SER A C 1
ATOM 827 O O . SER A 1 111 ? 27.598 -3.109 -29.918 1.00 84.88 111 SER A O 1
ATOM 829 N N . ILE A 1 112 ? 27.410 -0.855 -29.883 1.00 82.62 112 ILE A N 1
ATOM 830 C CA . ILE A 1 112 ? 26.188 -0.769 -30.686 1.00 82.62 112 ILE A CA 1
ATOM 831 C C . ILE A 1 112 ? 26.518 -0.319 -32.103 1.00 82.62 112 ILE A C 1
ATOM 833 O O . ILE A 1 112 ? 27.569 0.343 -32.262 1.00 82.62 112 ILE A O 1
#